Protein AF-A0A818Q046-F1 (afdb_monomer)

Nearest PDB structures (foldseek):
  4yom-assembly1_B  TM=9.302E-01  e=8.917E-05  Mus musculus
  5mai-assembly1_A  TM=9.857E-01  e=1.495E-03  Homo sapiens
  4b8l-assembly1_A  TM=9.489E-01  e=7.338E-03  Xenopus laevis
  8pr7-assembly1_D  TM=9.604E-01  e=1.217E-02  Homo sapiens
  3dj5-assembly1_A  TM=9.174E-01  e=2.696E-02  Mus musculus

Foldseek 3Di:
DDDFDQAFQVVVCVVVVHDDCVRVVVVVVVLVVVQVVCVVVVHDPVDDDRNPHGD

Radiu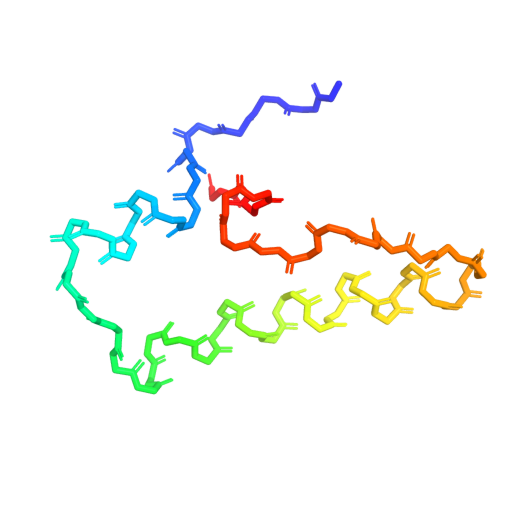s of gyration: 12.25 Å; Cα contacts (8 Å, |Δi|>4): 34; chains: 1; bounding box: 24×24×33 Å

Mean predicted aligned error: 2.54 Å

Structure (mmCIF, N/CA/C/O backbone):
data_AF-A0A818Q046-F1
#
_entry.id   AF-A0A818Q046-F1
#
loop_
_atom_site.group_PDB
_atom_site.id
_atom_site.type_symbol
_atom_site.label_atom_id
_atom_site.label_alt_id
_atom_site.label_comp_id
_atom_site.label_asym_id
_atom_site.label_entity_id
_atom_site.label_seq_id
_atom_site.pdbx_PDB_ins_code
_atom_site.Cartn_x
_atom_site.Cartn_y
_atom_site.Cartn_z
_atom_site.occupancy
_atom_site.B_iso_or_equiv
_atom_site.auth_seq_id
_atom_site.auth_comp_id
_atom_site.auth_asym_id
_atom_site.auth_atom_id
_atom_site.pdbx_PDB_model_num
ATOM 1 N N . MET A 1 1 ? 2.891 17.298 -12.319 1.00 69.25 1 MET A N 1
ATOM 2 C CA . MET A 1 1 ? 1.955 16.296 -11.771 1.00 69.25 1 MET A CA 1
ATOM 3 C C . MET A 1 1 ? 0.661 17.004 -11.430 1.00 69.25 1 MET A C 1
ATOM 5 O O . MET A 1 1 ? 0.713 18.198 -11.150 1.00 69.25 1 MET A O 1
ATOM 9 N N . GLU A 1 2 ? -0.466 16.303 -11.502 1.00 86.62 2 GLU A N 1
ATOM 10 C CA . GLU A 1 2 ? -1.750 16.828 -11.029 1.00 86.62 2 GLU A CA 1
ATOM 11 C C . GLU A 1 2 ? -1.701 17.004 -9.507 1.00 86.62 2 GLU A C 1
ATOM 13 O O . GLU A 1 2 ? -1.068 16.209 -8.809 1.00 86.62 2 GLU A O 1
ATOM 18 N N . TYR A 1 3 ? -2.308 18.076 -8.997 1.00 90.44 3 TYR A N 1
ATOM 19 C CA . TYR A 1 3 ? -2.419 18.282 -7.557 1.00 90.44 3 TYR A CA 1
ATOM 20 C C . TYR A 1 3 ? -3.501 17.360 -6.995 1.00 90.44 3 TYR A C 1
ATOM 22 O O . TYR A 1 3 ? -4.636 17.377 -7.468 1.00 90.44 3 TYR A O 1
ATOM 30 N N . VAL A 1 4 ? -3.139 16.589 -5.974 1.00 91.62 4 VAL A N 1
ATOM 31 C CA . VAL A 1 4 ? -4.016 15.630 -5.301 1.00 91.62 4 VAL A CA 1
ATOM 32 C C . VAL A 1 4 ? -4.184 16.086 -3.851 1.00 91.62 4 VAL A C 1
ATOM 34 O O . VAL A 1 4 ? -3.208 16.202 -3.112 1.00 91.62 4 VAL A O 1
ATOM 37 N N . SER A 1 5 ? -5.411 16.444 -3.467 1.00 92.62 5 SER A N 1
ATOM 38 C CA . SER A 1 5 ? -5.685 17.189 -2.229 1.00 92.62 5 SER A CA 1
ATOM 39 C C . SER A 1 5 ? -5.913 16.330 -0.980 1.00 92.62 5 SER A C 1
ATOM 41 O O . SER A 1 5 ? -5.982 16.887 0.114 1.00 92.62 5 SER A O 1
ATOM 43 N N . GLY A 1 6 ? -6.077 15.009 -1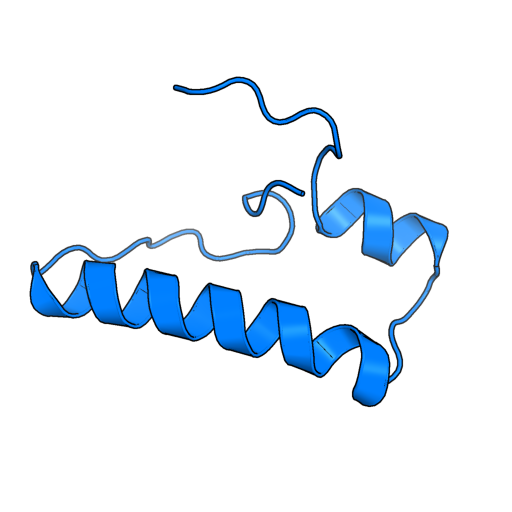.102 1.00 90.81 6 GLY A N 1
ATOM 44 C CA . GLY A 1 6 ? -6.378 14.117 0.025 1.00 90.81 6 GLY A CA 1
ATOM 45 C C . GLY A 1 6 ? -5.152 13.627 0.799 1.00 90.81 6 GLY A C 1
ATOM 46 O O . GLY A 1 6 ? -5.317 12.940 1.808 1.00 90.81 6 GLY A O 1
ATOM 47 N N . GLY A 1 7 ? -3.944 14.035 0.400 1.00 94.44 7 GLY A N 1
ATOM 48 C CA . GLY A 1 7 ? -2.697 13.698 1.091 1.00 94.44 7 GLY A CA 1
ATOM 49 C C . GLY A 1 7 ? -2.241 12.264 0.826 1.00 94.44 7 GLY A C 1
ATOM 50 O O . GLY A 1 7 ? -2.561 11.694 -0.213 1.00 94.44 7 GLY A O 1
ATOM 51 N N . GLU A 1 8 ? -1.470 11.695 1.752 1.00 96.94 8 GLU A N 1
ATOM 52 C CA . GLU A 1 8 ? -0.897 10.351 1.622 1.00 96.94 8 GLU A CA 1
ATOM 53 C C . GLU A 1 8 ? -1.770 9.276 2.287 1.00 96.94 8 GLU A C 1
ATOM 55 O O . GLU A 1 8 ? -2.388 9.489 3.338 1.00 96.94 8 GLU A O 1
ATOM 60 N N . LEU A 1 9 ? -1.759 8.062 1.729 1.00 96.56 9 LEU A N 1
ATOM 61 C CA . L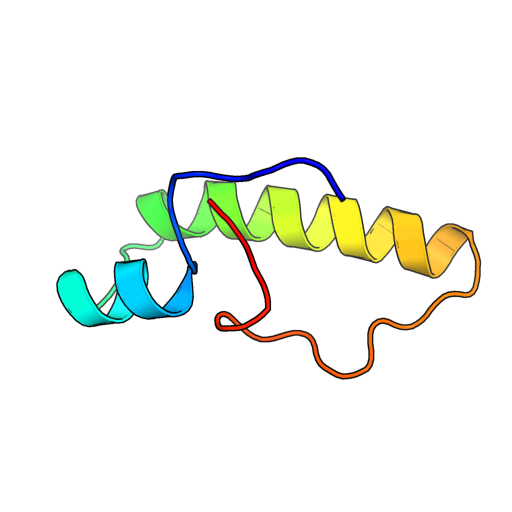EU A 1 9 ? -2.422 6.903 2.329 1.00 96.56 9 LEU A CA 1
ATOM 62 C C . LEU A 1 9 ? -1.833 6.566 3.707 1.00 96.56 9 LEU A C 1
ATOM 64 O O . LEU A 1 9 ? -2.565 6.112 4.589 1.00 96.56 9 LEU A O 1
ATOM 68 N N . PHE A 1 10 ? -0.537 6.811 3.919 1.00 96.44 10 PHE A N 1
ATOM 69 C CA . PHE A 1 10 ? 0.102 6.649 5.226 1.00 96.44 10 PHE A CA 1
ATOM 70 C C . PHE A 1 10 ? -0.583 7.490 6.312 1.00 96.44 10 PHE A C 1
ATOM 72 O O . PHE A 1 10 ? -1.019 6.943 7.328 1.00 96.44 10 PHE A O 1
ATOM 79 N N . ASP A 1 11 ? -0.763 8.791 6.071 1.00 97.00 11 ASP A N 1
ATOM 80 C CA . ASP A 1 11 ? -1.422 9.701 7.013 1.00 97.00 11 ASP A CA 1
ATOM 81 C C . ASP A 1 11 ? -2.857 9.268 7.317 1.00 97.00 11 ASP A C 1
ATOM 83 O O . ASP A 1 11 ? -3.322 9.357 8.459 1.00 97.00 11 ASP A O 1
ATOM 87 N N . TYR A 1 12 ? -3.569 8.775 6.301 1.00 96.56 12 TYR A N 1
ATOM 88 C CA . TYR A 1 12 ? -4.910 8.228 6.471 1.00 96.56 12 TYR A CA 1
ATOM 89 C C . TYR A 1 12 ? -4.916 7.005 7.404 1.00 96.56 12 TYR A C 1
ATOM 91 O O . TYR A 1 12 ? -5.735 6.933 8.327 1.00 96.56 12 TYR A O 1
ATOM 99 N N . ILE A 1 13 ? -3.977 6.070 7.217 1.00 96.44 13 ILE A N 1
ATOM 100 C CA . ILE A 1 13 ? -3.839 4.876 8.065 1.00 96.44 13 ILE A CA 1
ATOM 101 C C . ILE A 1 13 ? -3.474 5.269 9.498 1.00 96.44 13 ILE A C 1
ATOM 103 O O . ILE A 1 13 ? -4.114 4.784 10.429 1.00 96.44 13 ILE A O 1
ATOM 107 N N . VAL A 1 14 ? -2.504 6.168 9.692 1.00 96.81 14 VAL A N 1
ATOM 108 C CA . VAL A 1 14 ? -2.066 6.615 11.025 1.00 96.81 14 VAL A CA 1
ATOM 109 C C . VAL A 1 14 ? -3.215 7.264 11.794 1.00 96.81 14 VAL A C 1
ATOM 111 O O . VAL A 1 14 ? -3.442 6.922 12.954 1.00 96.81 14 VAL A O 1
ATOM 114 N N . LYS A 1 15 ? -4.001 8.137 11.149 1.00 96.31 15 LYS A N 1
ATOM 115 C CA . LYS A 1 15 ? -5.170 8.779 11.779 1.00 96.31 15 LYS A CA 1
ATOM 116 C C . LYS A 1 15 ? -6.246 7.774 12.197 1.00 96.31 15 LYS A C 1
ATOM 118 O O . LYS A 1 15 ? -6.916 7.990 13.204 1.00 96.31 15 LYS A O 1
ATOM 123 N N . LYS A 1 16 ? -6.421 6.682 11.445 1.00 95.50 16 LYS A N 1
ATOM 124 C CA . LYS A 1 16 ? -7.368 5.601 11.773 1.00 95.50 16 LYS A CA 1
ATOM 125 C C . LYS A 1 16 ? -6.802 4.527 12.706 1.00 95.50 16 LYS A C 1
ATOM 127 O O . LYS A 1 16 ? -7.571 3.751 13.272 1.00 95.50 16 LYS A O 1
ATOM 132 N N . GLY A 1 17 ? -5.483 4.427 12.839 1.00 96.06 17 GLY A N 1
ATOM 133 C CA . GLY A 1 17 ? -4.773 3.352 13.532 1.00 96.06 17 GLY A CA 1
ATOM 134 C C . GLY A 1 17 ? -4.691 2.052 12.723 1.00 96.06 17 GLY A C 1
ATOM 135 O O . GLY A 1 17 ? -3.606 1.505 12.543 1.00 96.06 17 GLY A O 1
ATOM 136 N N . LYS A 1 18 ? -5.822 1.543 12.217 1.00 93.81 18 LYS A N 1
ATOM 137 C CA . LYS A 1 18 ? -5.866 0.395 11.296 1.00 93.81 18 LYS A CA 1
ATOM 138 C C . LYS A 1 18 ? -7.073 0.466 10.369 1.00 93.81 18 LYS A C 1
ATOM 140 O O . LYS A 1 18 ? -8.110 1.011 10.741 1.00 93.81 18 LYS A O 1
ATOM 145 N N . LEU A 1 19 ? -6.952 -0.146 9.196 1.00 96.62 19 LEU A N 1
ATOM 146 C CA . LEU A 1 19 ? -8.069 -0.335 8.273 1.00 96.62 19 LEU A CA 1
ATOM 147 C C . LEU A 1 19 ? -8.646 -1.739 8.435 1.00 96.62 19 LEU A C 1
ATOM 149 O O . LEU A 1 19 ? -7.902 -2.711 8.575 1.00 96.62 19 LEU A O 1
ATOM 153 N N . SER A 1 20 ? -9.972 -1.852 8.404 1.00 97.88 20 SER A N 1
ATOM 154 C CA . SER A 1 20 ? -10.614 -3.147 8.181 1.00 97.88 20 SER A CA 1
ATOM 155 C C . SER A 1 20 ? -10.341 -3.636 6.756 1.00 97.88 20 SER A C 1
ATOM 157 O O . SER A 1 20 ? -10.043 -2.844 5.860 1.00 97.88 20 SER A O 1
ATOM 159 N N . GLU A 1 21 ? -10.495 -4.935 6.501 1.00 98.00 21 GLU A N 1
ATOM 160 C CA . GLU A 1 21 ? -10.340 -5.456 5.136 1.00 98.00 21 GLU A CA 1
ATOM 161 C C . GLU A 1 21 ? -11.309 -4.811 4.141 1.00 98.00 21 GLU A C 1
ATOM 163 O O . GLU A 1 21 ? -10.947 -4.580 2.989 1.00 98.00 21 GLU A O 1
ATOM 168 N N . ALA A 1 22 ? -12.534 -4.504 4.578 1.00 98.19 22 ALA A N 1
ATOM 169 C CA . ALA A 1 22 ? -13.532 -3.854 3.737 1.00 98.19 22 ALA A CA 1
ATOM 170 C C . ALA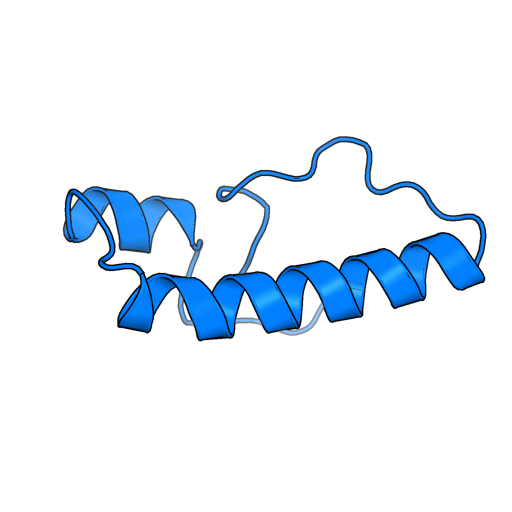 A 1 22 ? -13.068 -2.463 3.272 1.00 98.19 22 ALA A C 1
ATOM 172 O O . ALA A 1 22 ? -13.293 -2.096 2.121 1.00 98.19 22 ALA A O 1
ATOM 173 N N . GLU A 1 23 ? -12.375 -1.721 4.139 1.00 96.81 23 GLU A N 1
ATOM 174 C CA . GLU A 1 23 ? -11.818 -0.400 3.829 1.00 96.81 23 GLU A CA 1
ATOM 175 C C . GLU A 1 23 ? -10.503 -0.480 3.047 1.00 96.81 23 GLU A C 1
ATOM 177 O O . GLU A 1 23 ? -10.260 0.351 2.178 1.00 96.81 23 GLU A O 1
ATOM 182 N N . ALA A 1 24 ? -9.652 -1.470 3.329 1.00 97.50 24 ALA A N 1
ATOM 183 C CA . ALA A 1 24 ? -8.361 -1.638 2.660 1.00 97.50 24 ALA A CA 1
ATOM 184 C C . ALA A 1 24 ? -8.497 -2.157 1.218 1.00 97.50 24 ALA A C 1
ATOM 186 O O . ALA A 1 24 ? -7.697 -1.815 0.346 1.00 97.50 24 ALA A O 1
ATOM 187 N N . ARG A 1 25 ? -9.523 -2.976 0.953 1.00 98.31 25 ARG A N 1
ATOM 188 C CA . ARG A 1 25 ? -9.782 -3.605 -0.349 1.00 98.31 25 ARG A CA 1
ATOM 189 C C . ARG A 1 25 ? -9.805 -2.627 -1.535 1.00 98.31 25 ARG A C 1
ATOM 191 O O . ARG A 1 25 ? -9.107 -2.920 -2.506 1.00 98.31 25 ARG A O 1
ATOM 198 N N . PRO A 1 26 ? -10.555 -1.506 -1.517 1.00 97.81 26 PRO A N 1
ATOM 199 C CA . PRO A 1 26 ? -10.563 -0.571 -2.643 1.00 97.81 26 PRO A CA 1
ATOM 200 C C . PRO A 1 26 ? -9.191 0.065 -2.902 1.00 97.81 26 PRO A C 1
ATOM 202 O O . PRO A 1 26 ? -8.788 0.147 -4.060 1.00 97.81 26 PRO A O 1
ATOM 205 N N . PHE A 1 27 ? -8.436 0.436 -1.859 1.00 97.69 27 PHE A N 1
ATOM 206 C CA . PHE A 1 27 ? -7.068 0.943 -2.029 1.00 97.69 27 PHE A CA 1
ATOM 207 C C . PHE A 1 27 ? -6.176 -0.103 -2.689 1.00 97.69 27 PHE A C 1
ATOM 209 O O . PHE A 1 27 ? -5.510 0.179 -3.680 1.00 97.69 27 PHE A O 1
ATOM 216 N N . PHE A 1 28 ? -6.210 -1.338 -2.185 1.00 97.75 28 PHE A N 1
ATOM 217 C CA . PHE A 1 28 ? -5.390 -2.420 -2.717 1.00 97.75 28 PHE A CA 1
ATOM 218 C C . PHE A 1 28 ? -5.692 -2.707 -4.192 1.00 97.75 28 PHE A C 1
ATOM 220 O O . PHE A 1 28 ? -4.770 -2.865 -4.986 1.00 97.75 28 PHE A O 1
ATOM 227 N N . GLN A 1 29 ? -6.968 -2.711 -4.588 1.00 98.50 29 GLN A N 1
ATOM 228 C CA . GLN A 1 29 ? -7.356 -2.898 -5.989 1.00 98.50 29 GLN A CA 1
ATOM 229 C C . GLN A 1 29 ? -6.781 -1.806 -6.900 1.00 98.50 29 GLN A C 1
ATOM 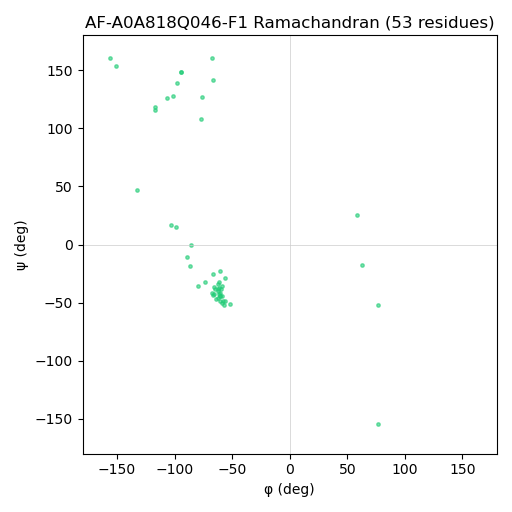231 O O . GLN A 1 29 ? -6.242 -2.123 -7.959 1.00 98.50 29 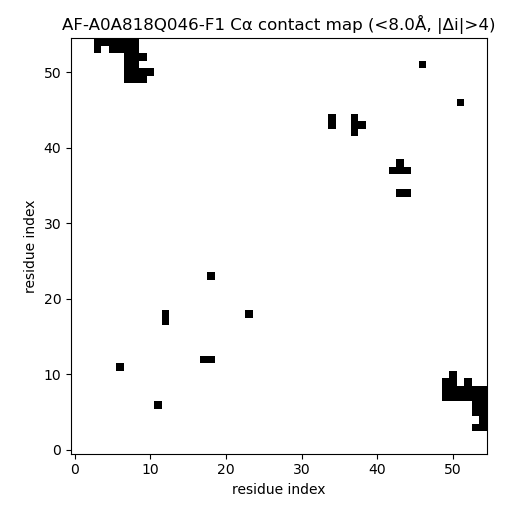GLN A O 1
ATOM 236 N N . GLN A 1 30 ? -6.843 -0.538 -6.480 1.00 98.31 30 GLN A N 1
ATOM 237 C CA . GLN A 1 30 ? -6.275 0.569 -7.253 1.00 98.31 30 GLN A CA 1
ATOM 238 C C . GLN A 1 30 ? -4.747 0.485 -7.336 1.00 98.31 30 GLN A C 1
ATOM 240 O O . GLN A 1 30 ? -4.186 0.631 -8.421 1.00 98.31 30 GLN A O 1
ATOM 245 N N . ILE A 1 31 ? -4.078 0.167 -6.221 1.00 98.38 31 ILE A N 1
ATOM 246 C CA . ILE A 1 31 ? -2.621 -0.016 -6.172 1.00 98.38 31 ILE A CA 1
ATOM 247 C C . ILE A 1 31 ? -2.194 -1.118 -7.144 1.00 98.38 31 ILE A C 1
ATOM 249 O O . ILE A 1 31 ? -1.314 -0.898 -7.972 1.00 98.38 31 ILE A O 1
ATOM 253 N N . ILE A 1 32 ? -2.838 -2.288 -7.092 1.00 98.31 32 ILE A N 1
ATOM 254 C CA . ILE A 1 32 ? -2.502 -3.408 -7.979 1.00 98.31 32 ILE A CA 1
ATOM 255 C C . ILE A 1 32 ? -2.789 -3.067 -9.441 1.00 98.31 32 ILE A C 1
ATOM 257 O O . ILE A 1 32 ? -1.977 -3.406 -10.296 1.00 98.31 32 ILE A O 1
ATOM 261 N N . SER A 1 33 ? -3.874 -2.349 -9.738 1.00 98.62 33 SER A N 1
ATOM 262 C CA . SER A 1 33 ? -4.145 -1.877 -11.100 1.00 98.62 33 SER A CA 1
ATOM 263 C C . SER A 1 33 ? -3.046 -0.940 -11.619 1.00 98.62 33 SER A C 1
ATOM 265 O O . SER A 1 33 ? -2.630 -1.064 -12.770 1.00 98.62 33 SER A O 1
ATOM 267 N N . GLY A 1 34 ? -2.558 -0.010 -10.791 1.00 98.12 34 GLY A N 1
ATOM 268 C CA . GLY A 1 34 ? -1.462 0.894 -11.157 1.00 98.12 34 GLY A CA 1
ATOM 269 C C . GLY A 1 34 ? -0.130 0.160 -11.341 1.00 98.12 34 GLY A C 1
ATOM 270 O O . GLY A 1 34 ? 0.587 0.398 -12.311 1.00 98.12 34 GLY A O 1
ATOM 271 N N . VAL A 1 35 ? 0.176 -0.790 -10.456 1.00 98.44 35 VAL A N 1
ATOM 272 C CA . VAL A 1 35 ? 1.387 -1.620 -10.537 1.00 98.44 35 VAL A CA 1
ATOM 273 C C . VAL A 1 35 ? 1.365 -2.531 -11.766 1.00 98.44 35 VAL A C 1
ATOM 275 O O . VAL A 1 35 ? 2.373 -2.627 -12.462 1.00 98.44 35 VAL A O 1
ATOM 278 N N . ASP A 1 36 ? 0.228 -3.161 -12.075 1.00 98.69 36 ASP A N 1
ATOM 279 C CA . ASP A 1 36 ? 0.050 -3.954 -13.298 1.00 98.69 36 ASP A CA 1
ATOM 280 C C . ASP A 1 36 ? 0.296 -3.096 -14.545 1.00 98.69 36 ASP A C 1
ATOM 282 O O . ASP A 1 36 ? 1.052 -3.495 -15.433 1.00 98.69 36 ASP A O 1
ATOM 286 N N . TYR A 1 37 ? -0.236 -1.868 -14.580 1.00 98.62 37 TYR A N 1
ATOM 287 C CA . TYR A 1 37 ? 0.064 -0.924 -15.656 1.00 98.62 37 TYR A CA 1
ATOM 288 C C . TYR A 1 37 ? 1.569 -0.643 -15.772 1.00 98.62 37 TYR A C 1
ATOM 290 O O . TYR A 1 37 ? 2.118 -0.757 -16.869 1.00 98.62 37 TYR A O 1
ATOM 298 N N . CYS A 1 38 ? 2.262 -0.334 -14.671 1.00 98.50 38 CYS A N 1
ATOM 299 C CA . CYS A 1 38 ? 3.715 -0.131 -14.678 1.00 98.50 38 CYS A CA 1
ATOM 300 C C . CYS A 1 38 ? 4.462 -1.355 -15.232 1.00 98.50 38 CYS A C 1
ATOM 302 O O . CYS A 1 38 ? 5.301 -1.221 -16.126 1.00 98.50 38 CYS A O 1
ATOM 304 N N . HIS A 1 39 ? 4.128 -2.554 -14.752 1.00 98.56 39 HIS A N 1
ATOM 305 C CA . HIS A 1 39 ? 4.804 -3.790 -15.140 1.00 98.56 39 HIS A CA 1
ATOM 306 C C . HIS A 1 39 ? 4.590 -4.149 -16.614 1.00 98.56 39 HIS A C 1
ATOM 308 O O . HIS A 1 39 ? 5.538 -4.577 -17.272 1.00 98.56 39 HIS A O 1
ATOM 314 N N . ARG A 1 40 ? 3.400 -3.897 -17.175 1.00 98.56 40 ARG A N 1
ATOM 315 C CA . ARG A 1 40 ? 3.140 -4.049 -18.622 1.00 98.56 40 ARG A CA 1
ATOM 316 C C . ARG A 1 40 ? 4.019 -3.144 -19.490 1.00 98.56 40 ARG A C 1
ATOM 318 O O . ARG A 1 40 ? 4.246 -3.457 -20.653 1.00 98.56 40 ARG A O 1
ATOM 325 N N . HIS A 1 41 ? 4.532 -2.056 -18.920 1.00 98.56 41 HIS A N 1
ATOM 326 C CA . HIS A 1 41 ? 5.440 -1.115 -19.575 1.00 98.56 41 HIS A CA 1
ATOM 327 C C . HIS A 1 41 ? 6.899 -1.291 -19.129 1.00 98.56 41 HIS A C 1
ATOM 329 O O . HIS A 1 41 ? 7.715 -0.398 -19.343 1.00 98.56 41 HIS A O 1
ATOM 335 N N . MET A 1 42 ? 7.242 -2.432 -18.516 1.00 98.25 42 MET A N 1
ATOM 336 C CA . MET A 1 42 ? 8.593 -2.740 -18.026 1.00 98.25 42 MET A CA 1
ATOM 337 C C . MET A 1 42 ? 9.125 -1.728 -16.993 1.00 98.25 42 MET A C 1
ATOM 339 O O . MET A 1 42 ? 10.335 -1.577 -16.824 1.00 98.25 42 MET A O 1
ATOM 343 N N . VAL A 1 43 ? 8.229 -1.042 -16.276 1.00 98.62 43 VAL A N 1
ATOM 344 C CA . VAL A 1 43 ? 8.566 -0.094 -15.208 1.00 98.62 43 VAL A CA 1
ATOM 345 C C . VAL A 1 43 ? 8.357 -0.760 -13.855 1.00 98.62 43 VAL A C 1
ATOM 347 O O . VAL A 1 43 ? 7.275 -1.256 -13.561 1.00 98.62 43 VAL A O 1
ATOM 350 N N . VAL A 1 44 ? 9.375 -0.714 -12.995 1.00 98.00 44 VAL A N 1
ATOM 351 C CA . VAL A 1 44 ? 9.285 -1.170 -11.601 1.00 98.00 44 VAL A CA 1
ATOM 352 C C . VAL A 1 44 ? 9.2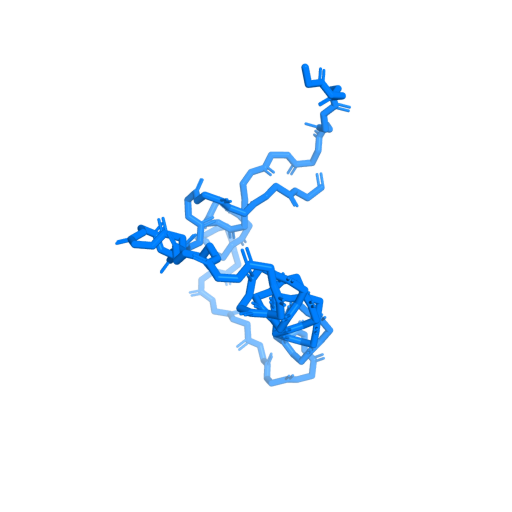59 0.049 -10.686 1.00 98.00 44 VAL A C 1
ATOM 354 O O . VAL A 1 44 ? 10.168 0.876 -10.744 1.00 98.00 44 VAL A O 1
ATOM 357 N N . HIS A 1 45 ? 8.251 0.149 -9.814 1.00 97.75 45 HIS A N 1
ATOM 358 C CA . HIS A 1 45 ? 8.117 1.289 -8.896 1.00 97.75 45 HIS A CA 1
ATOM 359 C C . HIS A 1 45 ? 9.298 1.392 -7.909 1.00 97.75 45 HIS A C 1
ATOM 361 O O . HIS A 1 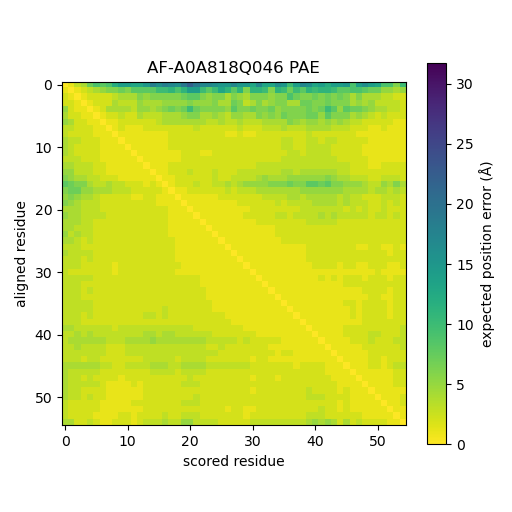45 ? 9.781 2.482 -7.621 1.00 97.75 45 HIS A O 1
ATOM 367 N N . ARG A 1 46 ? 9.801 0.248 -7.419 1.00 97.88 46 ARG A N 1
ATOM 368 C CA . ARG A 1 46 ? 10.937 0.082 -6.479 1.00 97.88 46 ARG A CA 1
ATOM 369 C C . ARG A 1 46 ? 10.781 0.682 -5.075 1.00 97.88 46 ARG A C 1
ATOM 371 O O . ARG A 1 46 ? 11.506 0.252 -4.192 1.00 97.88 46 ARG A O 1
ATOM 378 N N . ASP A 1 47 ? 9.840 1.594 -4.852 1.00 97.50 47 ASP A N 1
ATOM 379 C CA . ASP A 1 47 ? 9.557 2.172 -3.525 1.00 97.50 47 ASP A CA 1
ATOM 380 C C . ASP A 1 47 ? 8.048 2.177 -3.226 1.00 97.50 47 ASP A C 1
ATOM 382 O O . ASP A 1 47 ? 7.452 3.205 -2.922 1.00 97.50 47 ASP A O 1
ATOM 386 N N . LEU A 1 48 ? 7.370 1.050 -3.473 1.00 97.69 48 LEU A N 1
ATOM 387 C CA . LEU A 1 48 ? 5.919 0.965 -3.283 1.00 97.69 48 LEU A CA 1
ATOM 388 C C . LEU A 1 48 ? 5.595 0.833 -1.790 1.00 97.69 48 LEU A C 1
ATOM 390 O O . LEU A 1 48 ? 5.833 -0.217 -1.195 1.00 97.69 48 LEU A O 1
ATOM 394 N N . LYS A 1 49 ? 5.050 1.901 -1.209 1.00 96.62 49 LYS A N 1
ATOM 395 C CA . LYS A 1 49 ? 4.698 2.019 0.210 1.00 96.62 49 LYS A CA 1
ATOM 396 C C . LYS A 1 49 ? 3.596 3.075 0.409 1.00 96.62 49 LYS A C 1
ATOM 398 O O . LYS A 1 49 ? 3.409 3.894 -0.494 1.00 96.62 49 LYS A O 1
ATOM 403 N N . PRO A 1 50 ? 2.853 3.067 1.532 1.00 95.94 50 PRO A N 1
ATOM 404 C CA . PRO A 1 50 ? 1.732 3.985 1.768 1.00 95.94 50 PRO A CA 1
ATOM 405 C C . PRO A 1 50 ? 2.062 5.482 1.664 1.00 95.94 50 PRO A C 1
ATOM 407 O O . PRO A 1 50 ? 1.192 6.262 1.293 1.00 95.94 50 PRO A O 1
ATOM 410 N N . GLU A 1 51 ? 3.299 5.876 1.952 1.00 97.38 51 GLU A N 1
ATOM 411 C CA . GLU A 1 51 ? 3.809 7.251 1.860 1.00 97.38 51 GLU A CA 1
ATOM 412 C C . GLU A 1 51 ? 3.868 7.748 0.403 1.00 97.38 51 GLU A C 1
ATOM 414 O O . GLU A 1 51 ? 3.768 8.935 0.126 1.00 97.38 51 GLU A O 1
ATOM 419 N N . ASN A 1 52 ? 3.986 6.830 -0.561 1.00 96.62 52 ASN A N 1
ATOM 420 C CA . ASN A 1 52 ? 4.061 7.153 -1.989 1.00 96.62 52 ASN A CA 1
ATOM 421 C C . ASN A 1 52 ? 2.709 6.981 -2.711 1.00 96.62 52 ASN A C 1
ATOM 423 O O . ASN A 1 52 ? 2.668 6.908 -3.940 1.00 96.62 52 ASN A O 1
ATOM 427 N N . LEU A 1 53 ? 1.601 6.879 -1.970 1.00 96.81 53 LEU A N 1
ATOM 428 C CA . LEU A 1 53 ? 0.250 6.726 -2.513 1.00 96.81 53 LEU A CA 1
ATOM 429 C C . LEU A 1 53 ? -0.601 7.932 -2.117 1.00 96.81 53 LEU A C 1
ATOM 431 O O . LEU A 1 53 ? -0.821 8.162 -0.932 1.00 96.81 53 LEU A O 1
ATOM 435 N N . LEU A 1 54 ? -1.081 8.682 -3.110 1.00 96.31 54 LEU A N 1
ATOM 436 C CA . LEU A 1 54 ? -1.875 9.897 -2.910 1.00 96.31 54 LEU A CA 1
ATOM 437 C C . LEU 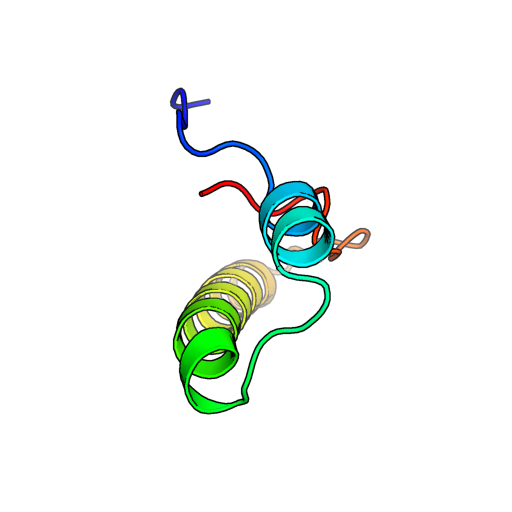A 1 54 ? -3.384 9.597 -2.954 1.00 96.31 54 LEU A C 1
ATOM 439 O O . LEU A 1 54 ? -3.804 8.694 -3.682 1.00 96.31 54 LEU A O 1
ATOM 443 N N . LEU A 1 55 ? -4.175 10.357 -2.189 1.00 92.38 55 LEU A N 1
ATOM 444 C CA . LEU A 1 55 ? -5.634 10.222 -2.044 1.00 92.38 55 LEU A CA 1
ATOM 445 C C . LEU A 1 55 ? -6.427 11.402 -2.610 1.00 92.38 55 LEU A C 1
ATOM 447 O O . LEU A 1 55 ? -6.004 12.561 -2.411 1.00 92.38 55 LEU A O 1
#

pLDDT: mean 96.16, std 4.38, range [69.25, 98.69]

Secondary structure (DSSP, 8-state):
----TT-BHHHHHHHHS---HHHHHHHHHHHHHHHHHHHHTT---S--SGGG-B-

Solvent-accessible surface area (backbone atoms only — not comparable to full-atom values): 3429 Å² total; per-residue (Å²): 132,85,90,66,89,62,44,35,46,37,60,55,38,63,77,60,70,62,72,54,69,82,68,43,47,63,56,50,54,52,52,50,53,53,49,51,54,34,49,78,68,77,43,76,83,91,67,87,48,48,76,74,35,78,70

Sequence (55 aa):
MEYVSGGELFDYIVKKGKLSEAEARPFFQQIISGVDYCHRHMVVHRDLKPENLLL